Protein AF-A0A1I9G677-F1 (afdb_monomer_lite)

InterPro domains:
  IPR024855 UNC79 [PTHR21696] (2-133)
  IPR059253 Protein unc-79 homolog, N-terminal [PF14776] (2-132)

Structure (mmCIF, N/CA/C/O backbone):
data_AF-A0A1I9G677-F1
#
_entry.id   AF-A0A1I9G677-F1
#
loop_
_atom_site.group_PDB
_atom_site.id
_atom_site.type_symbol
_atom_site.label_atom_id
_atom_site.label_alt_id
_atom_site.label_comp_id
_atom_site.label_asym_id
_atom_site.label_entity_id
_atom_site.label_seq_id
_atom_site.pdbx_PDB_ins_code
_atom_site.Cartn_x
_atom_site.Cartn_y
_atom_site.Cartn_z
_atom_site.occupancy
_atom_site.B_iso_or_equiv
_atom_site.auth_seq_id
_atom_site.auth_comp_id
_atom_site.auth_asym_id
_atom_site.auth_atom_id
_atom_site.pdbx_PDB_model_num
ATOM 1 N N . GLY A 1 1 ? 12.052 9.753 -18.997 1.00 78.69 1 GLY A N 1
ATOM 2 C CA . GLY A 1 1 ? 11.752 9.971 -17.561 1.00 78.69 1 GLY A CA 1
ATOM 3 C C . GLY A 1 1 ? 10.269 9.739 -17.322 1.00 78.69 1 GLY A C 1
ATOM 4 O O . GLY A 1 1 ? 9.561 9.553 -18.297 1.00 78.69 1 GLY A O 1
ATOM 5 N N . CYS A 1 2 ? 9.792 9.709 -16.073 1.00 89.81 2 CYS A N 1
ATOM 6 C CA . CYS A 1 2 ? 8.357 9.540 -15.783 1.00 89.81 2 CYS A CA 1
ATOM 7 C C . CYS A 1 2 ? 7.561 10.804 -16.156 1.00 89.81 2 CYS A C 1
ATOM 9 O O . CYS A 1 2 ? 7.858 11.885 -15.644 1.00 89.81 2 CYS A O 1
ATOM 11 N N . GLU A 1 3 ? 6.543 10.653 -17.005 1.00 92.81 3 GLU A N 1
ATOM 12 C CA . GLU A 1 3 ? 5.666 11.746 -17.461 1.00 92.81 3 GLU A CA 1
ATOM 13 C C . GLU A 1 3 ? 4.311 11.784 -16.736 1.00 92.81 3 GLU A C 1
ATOM 15 O O . GLU A 1 3 ? 3.569 12.752 -16.879 1.00 92.81 3 GLU A O 1
ATOM 20 N N . SER A 1 4 ? 4.013 10.787 -15.893 1.00 91.69 4 SER A N 1
ATOM 21 C CA . SER A 1 4 ? 2.749 10.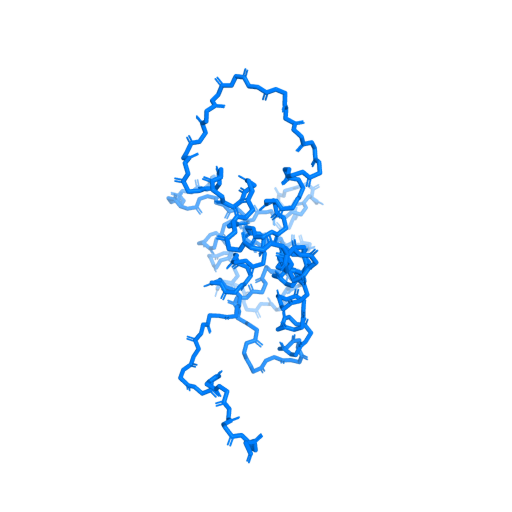719 -15.152 1.00 91.69 4 SER A CA 1
ATOM 22 C C . SER A 1 4 ? 2.544 11.941 -14.251 1.00 91.69 4 SER A C 1
ATOM 24 O O . SER A 1 4 ? 3.479 12.462 -13.624 1.00 91.69 4 SER A O 1
ATOM 26 N N . SER A 1 5 ? 1.281 12.353 -14.130 1.00 92.00 5 SER A N 1
ATOM 27 C CA . SER A 1 5 ? 0.824 13.333 -13.138 1.00 92.00 5 SER A CA 1
ATOM 28 C C . SER A 1 5 ? 0.881 12.786 -11.702 1.00 92.00 5 SER A C 1
ATOM 30 O O . SER A 1 5 ? 1.025 13.554 -10.752 1.00 92.00 5 SER A O 1
ATOM 32 N N . LYS A 1 6 ? 0.839 11.456 -11.528 1.00 89.81 6 LYS A N 1
ATOM 33 C CA . LYS A 1 6 ? 0.898 10.751 -10.238 1.00 89.81 6 LYS A CA 1
ATOM 34 C C . LYS A 1 6 ? 2.214 9.991 -10.112 1.00 89.81 6 LYS A C 1
ATOM 36 O O . LYS A 1 6 ? 2.285 8.784 -10.309 1.00 89.81 6 LYS A O 1
ATOM 41 N N . ARG A 1 7 ? 3.276 10.700 -9.730 1.00 89.88 7 ARG A N 1
ATOM 42 C CA . ARG A 1 7 ? 4.654 10.166 -9.715 1.00 89.88 7 ARG A CA 1
ATOM 43 C C . ARG A 1 7 ? 5.011 9.304 -8.501 1.00 89.88 7 ARG A C 1
ATOM 45 O O . ARG A 1 7 ? 6.164 8.899 -8.373 1.00 89.88 7 ARG A O 1
ATOM 52 N N . LEU A 1 8 ? 4.059 9.028 -7.610 1.00 88.88 8 LEU A N 1
ATOM 53 C CA . LEU A 1 8 ? 4.305 8.188 -6.441 1.00 88.88 8 LEU A CA 1
ATOM 54 C C . LEU A 1 8 ? 4.642 6.763 -6.893 1.00 88.88 8 LEU A C 1
ATOM 56 O O . LEU A 1 8 ? 3.888 6.162 -7.658 1.00 88.88 8 LEU A O 1
ATOM 60 N N . ALA A 1 9 ? 5.765 6.228 -6.416 1.00 89.50 9 ALA A N 1
ATOM 61 C CA . ALA A 1 9 ? 6.135 4.848 -6.685 1.00 89.50 9 ALA A CA 1
ATOM 62 C C . ALA A 1 9 ? 5.212 3.900 -5.909 1.00 89.50 9 ALA A C 1
ATOM 64 O O . ALA A 1 9 ? 5.111 3.999 -4.689 1.00 89.50 9 ALA A O 1
ATOM 65 N N . ILE A 1 10 ? 4.555 2.987 -6.623 1.00 89.25 10 ILE A N 1
ATOM 66 C CA . ILE A 1 10 ? 3.614 2.007 -6.050 1.00 89.25 10 ILE A CA 1
ATOM 67 C C . ILE A 1 10 ? 4.057 0.556 -6.274 1.00 89.25 10 ILE A C 1
ATOM 69 O O . ILE A 1 10 ? 3.415 -0.384 -5.802 1.00 89.25 10 ILE A O 1
ATOM 73 N N . GLY A 1 11 ? 5.137 0.365 -7.032 1.00 88.81 11 GLY A N 1
ATOM 74 C CA . GLY A 1 11 ? 5.701 -0.945 -7.291 1.00 88.81 11 GLY A CA 1
ATOM 75 C C . GLY A 1 11 ? 7.196 -0.890 -7.553 1.00 88.81 11 GLY A C 1
ATOM 76 O O . GLY A 1 11 ? 7.737 0.126 -8.004 1.00 88.81 11 GLY A O 1
ATOM 77 N N . ILE A 1 12 ? 7.845 -2.011 -7.252 1.00 91.00 12 ILE A N 1
ATOM 78 C CA . ILE A 1 12 ? 9.265 -2.243 -7.483 1.00 91.00 12 ILE A CA 1
ATOM 79 C C . ILE A 1 12 ? 9.416 -3.482 -8.359 1.00 91.00 12 ILE A C 1
ATOM 81 O O . ILE A 1 12 ? 8.878 -4.543 -8.034 1.00 91.00 12 ILE A O 1
ATOM 85 N N . CYS A 1 13 ? 10.139 -3.343 -9.469 1.00 89.00 13 CYS A N 1
ATOM 86 C CA . 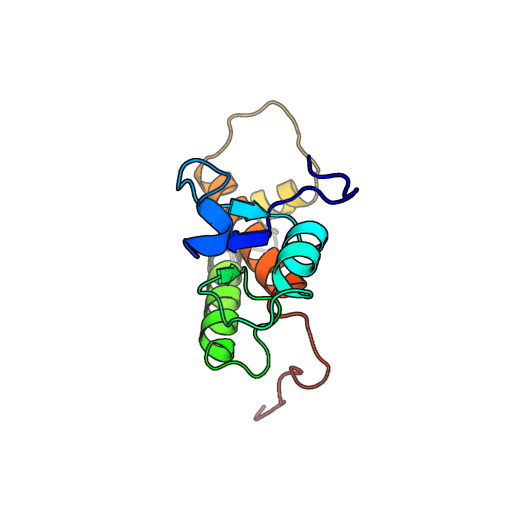CYS A 1 13 ? 10.486 -4.460 -10.340 1.00 89.00 13 CYS A CA 1
ATOM 87 C C . CYS A 1 13 ? 11.940 -4.882 -10.113 1.00 89.00 13 CYS A C 1
ATOM 89 O O . CYS A 1 13 ? 12.843 -4.042 -10.136 1.00 89.00 13 CYS A O 1
ATOM 91 N N . PHE A 1 14 ? 12.140 -6.187 -9.918 1.00 89.44 14 PHE A N 1
ATOM 92 C CA . PHE A 1 14 ? 13.450 -6.808 -9.700 1.00 89.44 14 PHE A CA 1
ATOM 93 C C . PHE A 1 14 ? 13.923 -7.646 -10.894 1.00 89.44 14 PHE A C 1
ATOM 95 O O . PHE A 1 14 ? 15.025 -8.181 -10.859 1.00 89.44 14 PHE A O 1
ATOM 102 N N . SER A 1 15 ? 13.103 -7.774 -11.942 1.00 88.19 15 SER A N 1
ATOM 103 C CA . SER A 1 15 ? 13.444 -8.557 -13.132 1.00 88.19 15 SER A CA 1
ATOM 1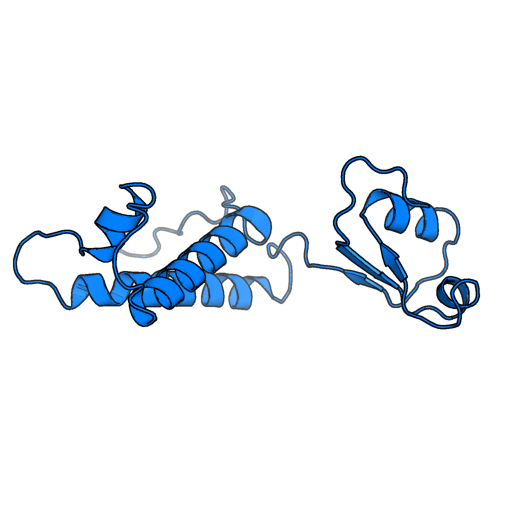04 C C . SER A 1 15 ? 14.707 -8.013 -13.795 1.00 88.19 15 SER A C 1
ATOM 106 O O . SER A 1 15 ? 14.763 -6.821 -14.106 1.00 88.19 15 SER A O 1
ATOM 108 N N . GLU A 1 16 ? 15.686 -8.885 -14.054 1.00 88.19 16 GLU A N 1
ATOM 109 C CA . GLU A 1 16 ? 16.928 -8.539 -14.756 1.00 88.19 16 GLU A CA 1
ATOM 110 C C . GLU A 1 16 ? 16.659 -7.855 -16.097 1.00 88.19 16 GLU A C 1
ATOM 112 O O . GLU A 1 16 ? 17.317 -6.866 -16.422 1.00 88.19 16 GLU A O 1
ATOM 117 N N . ASP A 1 17 ? 15.651 -8.323 -16.839 1.00 87.31 17 ASP A N 1
ATOM 118 C CA . ASP A 1 17 ? 15.242 -7.739 -18.121 1.00 87.31 17 ASP A CA 1
ATOM 119 C C . ASP A 1 17 ? 14.836 -6.260 -17.957 1.00 87.31 17 ASP A C 1
ATOM 121 O O . ASP A 1 17 ? 15.128 -5.431 -18.819 1.00 87.31 17 ASP A O 1
ATOM 125 N N . CYS A 1 18 ? 14.216 -5.903 -16.827 1.00 86.44 18 CYS A N 1
ATOM 126 C CA . CYS A 1 18 ? 13.813 -4.533 -16.525 1.00 86.44 18 CYS A CA 1
ATOM 127 C C . CYS A 1 18 ? 14.965 -3.674 -15.986 1.00 86.44 18 CYS A C 1
ATOM 129 O O . CYS A 1 18 ? 15.077 -2.506 -16.352 1.00 86.44 18 CYS A O 1
ATOM 131 N N . ILE A 1 19 ? 15.815 -4.221 -15.114 1.00 89.62 19 ILE A N 1
ATOM 132 C CA . ILE A 1 19 ? 16.838 -3.440 -14.395 1.00 89.62 19 ILE A CA 1
ATOM 133 C C . ILE A 1 19 ? 18.173 -3.352 -15.147 1.00 89.62 19 ILE A C 1
ATOM 135 O O . ILE A 1 19 ? 19.023 -2.539 -14.781 1.00 89.62 19 ILE A O 1
ATOM 139 N N . ARG A 1 20 ? 18.373 -4.136 -16.218 1.00 89.88 20 ARG A N 1
ATOM 140 C CA . ARG A 1 20 ? 19.608 -4.135 -17.027 1.00 89.88 20 ARG A CA 1
ATOM 141 C C . ARG A 1 20 ? 19.939 -2.756 -17.594 1.00 89.88 20 ARG A C 1
ATOM 143 O O . ARG A 1 20 ? 21.088 -2.328 -17.541 1.00 89.88 20 ARG A O 1
ATOM 150 N N . SER A 1 21 ? 18.936 -2.038 -18.096 1.00 86.31 21 SER A N 1
ATOM 151 C CA . SER A 1 21 ? 19.095 -0.667 -18.604 1.00 86.31 21 SER A CA 1
ATOM 152 C C . SER A 1 21 ? 19.319 0.366 -17.492 1.00 86.31 21 SER A C 1
ATOM 154 O O . SER A 1 21 ? 19.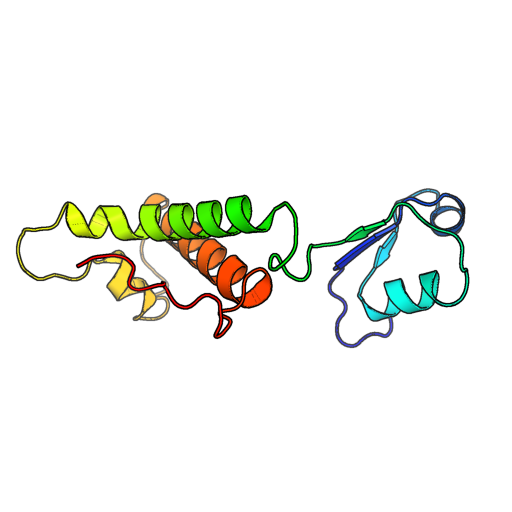642 1.517 -17.772 1.00 86.31 21 SER A O 1
ATOM 156 N N . HIS A 1 22 ? 19.179 -0.050 -16.232 1.00 88.56 22 HIS A N 1
ATOM 157 C CA . HIS A 1 22 ? 19.245 0.791 -15.046 1.00 88.56 22 HIS A CA 1
ATOM 158 C C . HIS A 1 22 ? 20.322 0.308 -14.056 1.00 88.56 22 HIS A C 1
ATOM 160 O O . HIS A 1 22 ? 20.146 0.377 -12.839 1.00 88.56 22 HIS A O 1
ATOM 166 N N . GLN A 1 23 ? 21.448 -0.193 -14.584 1.00 92.44 23 GLN A N 1
ATOM 167 C CA . GLN A 1 23 ? 22.634 -0.607 -13.813 1.00 92.44 23 GLN A CA 1
ATOM 168 C C . GLN A 1 23 ? 22.331 -1.651 -12.726 1.00 92.44 23 GLN A C 1
ATOM 170 O O . GLN A 1 23 ? 22.952 -1.648 -11.667 1.00 92.44 23 GLN A O 1
ATOM 175 N N . TYR A 1 24 ? 21.359 -2.533 -12.975 1.00 90.44 24 TYR A N 1
ATOM 176 C CA . TYR A 1 24 ? 20.912 -3.549 -12.018 1.00 90.44 24 TYR A CA 1
ATOM 177 C C . TYR A 1 24 ? 20.364 -2.975 -10.698 1.00 90.44 24 TYR A C 1
ATOM 179 O O . TYR A 1 24 ? 20.322 -3.659 -9.678 1.00 90.44 24 TYR A O 1
ATOM 187 N N . VAL A 1 25 ? 19.885 -1.728 -10.716 1.00 91.19 25 VAL A N 1
ATOM 188 C CA . VAL A 1 25 ? 19.159 -1.124 -9.594 1.00 91.19 25 VAL A CA 1
ATOM 189 C C . VAL A 1 25 ? 17.653 -1.370 -9.775 1.00 91.19 25 VAL A C 1
ATOM 191 O O . VAL A 1 25 ? 17.128 -1.039 -10.843 1.00 91.19 25 VAL A O 1
ATOM 194 N N . PRO A 1 26 ? 16.932 -1.894 -8.760 1.00 90.38 26 PRO A N 1
ATOM 195 C CA . PRO A 1 26 ? 15.494 -2.144 -8.845 1.00 90.38 26 PRO A CA 1
ATOM 196 C C . PRO A 1 26 ? 14.692 -0.916 -9.281 1.00 90.38 26 PRO A C 1
ATOM 198 O O . PRO A 1 26 ? 14.843 0.181 -8.732 1.00 90.38 26 PRO A O 1
ATOM 201 N N . LEU A 1 27 ? 13.797 -1.108 -10.251 1.00 90.56 27 LEU A N 1
ATOM 202 C CA . LEU A 1 27 ? 12.996 -0.017 -10.797 1.00 90.56 27 LEU A CA 1
ATOM 203 C C . LEU A 1 27 ? 11.844 0.313 -9.856 1.00 90.56 27 LEU A C 1
ATOM 205 O O . LEU A 1 27 ? 10.942 -0.502 -9.676 1.00 90.56 27 LEU A O 1
ATOM 209 N N . ARG A 1 28 ? 11.836 1.532 -9.312 1.00 91.69 28 ARG A N 1
ATOM 210 C CA . ARG A 1 28 ? 10.701 2.083 -8.558 1.00 91.69 28 ARG A CA 1
ATOM 211 C C . ARG A 1 28 ? 9.804 2.878 -9.495 1.00 91.69 28 ARG A C 1
ATOM 213 O O . ARG A 1 28 ? 10.229 3.898 -10.033 1.00 91.69 28 ARG A O 1
ATOM 220 N N . LEU A 1 29 ? 8.574 2.413 -9.692 1.00 90.31 29 LEU A N 1
ATOM 221 C CA . LEU A 1 29 ? 7.692 2.908 -10.747 1.00 90.31 29 LEU A CA 1
ATOM 222 C C . LEU A 1 29 ? 6.350 3.372 -10.180 1.00 90.31 29 LEU A C 1
ATOM 224 O O . LEU A 1 29 ? 5.789 2.758 -9.267 1.00 90.31 29 LEU A O 1
ATOM 228 N N . CYS A 1 30 ? 5.825 4.459 -10.748 1.00 92.75 30 CYS A N 1
ATOM 229 C CA . CYS A 1 30 ? 4.422 4.825 -10.573 1.00 92.75 30 CYS A CA 1
ATOM 230 C C . CYS A 1 30 ? 3.502 3.858 -11.334 1.00 92.75 30 CYS A C 1
ATOM 232 O O . CYS A 1 30 ? 3.984 3.066 -12.141 1.00 92.75 30 CYS A O 1
ATOM 234 N N . GLN A 1 31 ? 2.187 3.932 -11.098 1.00 89.62 31 GLN A N 1
ATOM 235 C CA . GLN A 1 31 ? 1.208 3.007 -11.689 1.00 89.62 31 GLN A CA 1
ATOM 236 C C . GLN A 1 31 ? 1.290 2.989 -13.222 1.00 89.62 31 GLN A C 1
ATOM 238 O O . GLN A 1 31 ? 1.463 1.921 -13.797 1.00 89.62 31 GLN A O 1
ATOM 243 N N . GLU A 1 32 ? 1.276 4.157 -13.872 1.00 91.81 32 GLU A N 1
ATOM 244 C CA . GLU A 1 32 ? 1.330 4.257 -15.338 1.00 91.81 32 GLU A CA 1
ATOM 245 C C . GLU A 1 32 ? 2.628 3.677 -15.915 1.00 91.81 32 GLU A C 1
ATOM 247 O O . GLU A 1 32 ? 2.588 2.895 -16.859 1.00 91.81 32 GLU A O 1
ATOM 252 N N . CYS A 1 33 ? 3.787 3.998 -15.327 1.00 90.81 33 CYS A N 1
ATOM 253 C CA . CYS A 1 33 ? 5.063 3.449 -15.794 1.00 90.81 33 CYS A CA 1
ATOM 254 C C . CYS A 1 33 ? 5.170 1.940 -15.548 1.00 90.81 33 CYS A C 1
ATOM 256 O O . CYS A 1 33 ? 5.769 1.227 -16.349 1.00 90.81 33 CYS A O 1
ATOM 258 N N . LEU A 1 34 ? 4.615 1.456 -14.435 1.00 88.50 34 LEU A N 1
ATOM 259 C CA . LEU A 1 34 ? 4.614 0.042 -14.088 1.00 88.50 34 LEU A CA 1
ATOM 260 C C . LEU A 1 34 ? 3.735 -0.764 -15.048 1.00 88.50 34 LEU A C 1
ATOM 262 O O . LEU A 1 34 ? 4.121 -1.867 -15.427 1.00 88.50 34 LEU A O 1
ATOM 266 N N . ASP A 1 35 ? 2.587 -0.219 -15.447 1.00 88.38 35 ASP A N 1
ATOM 267 C CA . ASP A 1 35 ? 1.688 -0.852 -16.410 1.00 88.38 35 ASP A CA 1
ATOM 268 C C . ASP A 1 35 ? 2.240 -0.749 -17.833 1.00 88.38 35 ASP A C 1
ATOM 270 O O . ASP A 1 35 ? 2.237 -1.740 -18.552 1.00 88.38 35 ASP A O 1
ATOM 274 N N . ALA A 1 36 ? 2.801 0.392 -18.239 1.00 88.69 36 ALA A N 1
ATOM 275 C CA . ALA A 1 36 ? 3.440 0.539 -19.548 1.00 88.69 36 ALA A CA 1
ATOM 276 C C . ALA A 1 36 ? 4.608 -0.446 -19.734 1.00 88.69 36 ALA A C 1
ATOM 278 O O . ALA A 1 36 ? 4.725 -1.079 -20.780 1.00 88.69 36 ALA A O 1
ATOM 279 N N . LEU A 1 37 ? 5.439 -0.626 -18.701 1.00 86.06 37 LEU A N 1
ATOM 280 C CA . LEU A 1 37 ? 6.574 -1.549 -18.753 1.00 86.06 37 LEU A CA 1
ATOM 281 C C . LEU A 1 37 ? 6.137 -3.021 -18.839 1.00 86.06 37 LEU A C 1
ATOM 283 O O . LEU A 1 37 ? 6.809 -3.818 -19.490 1.00 86.06 37 LEU A O 1
ATOM 287 N N . HIS A 1 38 ? 5.032 -3.385 -18.181 1.00 83.69 38 HIS A N 1
ATOM 288 C CA . HIS A 1 38 ? 4.607 -4.783 -18.033 1.00 83.69 38 HIS A CA 1
ATOM 289 C C . HIS A 1 38 ? 3.409 -5.191 -18.902 1.00 83.69 38 HIS A C 1
ATOM 291 O O . HIS A 1 38 ? 3.091 -6.371 -18.968 1.00 83.69 38 HIS A O 1
ATOM 297 N N . SER A 1 39 ? 2.741 -4.258 -19.581 1.00 80.75 39 SER A N 1
ATOM 298 C CA . SER A 1 39 ? 1.632 -4.564 -20.501 1.00 80.75 39 SER A CA 1
ATOM 299 C C . SER A 1 39 ? 2.110 -5.105 -21.847 1.00 80.75 39 SER A C 1
ATOM 301 O O . SER A 1 39 ? 1.392 -5.868 -22.485 1.00 80.75 39 SER A O 1
ATOM 303 N N . VAL A 1 40 ? 3.318 -4.726 -22.276 1.00 69.38 40 VAL A N 1
ATOM 304 C CA . VAL A 1 40 ? 3.862 -5.065 -23.603 1.00 69.38 40 VAL A CA 1
ATOM 305 C C . VAL A 1 40 ? 4.645 -6.383 -23.590 1.00 69.38 40 VAL A C 1
ATOM 307 O O . VAL A 1 40 ? 4.621 -7.128 -24.566 1.00 69.38 40 VAL A O 1
ATOM 310 N N . ASN A 1 41 ? 5.305 -6.706 -22.475 1.00 61.97 41 ASN A N 1
ATOM 311 C CA . ASN A 1 41 ? 6.032 -7.959 -22.286 1.00 61.97 41 ASN A CA 1
ATOM 312 C C . ASN A 1 41 ? 5.219 -8.884 -21.372 1.00 61.97 41 ASN A C 1
ATOM 314 O O . ASN A 1 41 ? 5.281 -8.751 -20.155 1.00 61.97 41 ASN A O 1
ATOM 318 N N . CYS A 1 42 ? 4.500 -9.855 -21.945 1.00 57.78 42 CYS A N 1
ATOM 319 C CA . CYS A 1 42 ? 3.750 -10.901 -21.226 1.00 57.78 42 CYS A CA 1
ATOM 320 C C . CYS A 1 42 ? 4.638 -11.910 -20.461 1.00 57.78 42 CYS A C 1
ATOM 322 O O . CYS A 1 42 ? 4.278 -13.079 -20.339 1.00 57.78 42 CYS A O 1
ATOM 324 N N . LYS A 1 43 ? 5.817 -11.509 -19.978 1.00 65.00 43 LYS A N 1
ATOM 325 C CA . LYS A 1 43 ? 6.616 -12.339 -19.075 1.00 65.00 43 LYS A CA 1
ATOM 326 C C . LYS A 1 43 ? 6.187 -12.042 -17.643 1.00 65.00 43 LYS A C 1
ATOM 328 O O . LYS A 1 43 ? 6.163 -10.884 -17.232 1.00 65.00 43 LYS A O 1
ATOM 333 N N . GLU A 1 44 ? 5.870 -13.081 -16.878 1.00 66.62 44 GLU A N 1
ATOM 334 C CA . GLU A 1 44 ? 5.651 -12.937 -15.440 1.00 66.62 44 GLU A CA 1
ATOM 335 C C . GLU A 1 44 ? 6.941 -12.446 -14.776 1.00 66.62 44 GLU A C 1
ATOM 337 O O . GLU A 1 44 ? 7.987 -13.092 -14.845 1.00 66.62 44 GLU A O 1
ATOM 342 N N . HIS A 1 45 ? 6.881 -11.269 -14.159 1.00 73.19 45 HIS A N 1
ATOM 343 C CA . HIS A 1 45 ? 7.986 -10.700 -13.400 1.00 73.19 45 HIS A CA 1
ATOM 344 C C . HIS A 1 45 ? 7.708 -10.823 -11.902 1.00 73.19 45 HIS A C 1
ATOM 346 O O . HIS A 1 45 ? 6.570 -10.723 -11.444 1.00 73.19 45 HIS A O 1
ATOM 352 N N . ILE A 1 46 ? 8.771 -10.968 -11.109 1.00 68.94 46 ILE A N 1
ATOM 353 C CA . ILE A 1 46 ? 8.678 -10.762 -9.664 1.00 68.94 46 ILE A CA 1
ATOM 354 C C . ILE A 1 46 ? 8.609 -9.251 -9.434 1.00 68.94 46 ILE A C 1
ATOM 356 O O . ILE A 1 46 ? 9.613 -8.535 -9.501 1.00 68.94 46 ILE A O 1
ATOM 360 N N . ASN A 1 47 ? 7.400 -8.756 -9.190 1.00 72.19 47 ASN A N 1
ATOM 361 C CA . ASN A 1 47 ? 7.151 -7.358 -8.868 1.00 72.19 47 ASN A CA 1
ATOM 362 C C . ASN A 1 47 ? 6.492 -7.233 -7.502 1.00 72.19 47 ASN A C 1
ATOM 364 O O . ASN A 1 47 ? 5.395 -7.740 -7.276 1.00 72.19 47 ASN A O 1
ATOM 368 N N . HIS A 1 48 ? 7.145 -6.484 -6.618 1.00 79.94 48 HIS A N 1
ATOM 369 C CA . HIS A 1 48 ? 6.566 -6.103 -5.344 1.00 79.94 48 HIS A CA 1
ATOM 370 C C . HIS A 1 48 ? 5.619 -4.928 -5.580 1.00 79.94 48 HIS A C 1
ATOM 372 O O . HIS A 1 48 ? 6.040 -3.879 -6.073 1.00 79.94 48 HIS A O 1
ATOM 378 N N . ARG A 1 49 ? 4.337 -5.105 -5.266 1.00 80.06 49 ARG A N 1
ATOM 379 C CA . ARG A 1 49 ? 3.312 -4.062 -5.363 1.00 80.06 49 ARG A CA 1
ATOM 380 C C . ARG A 1 49 ? 2.652 -3.905 -4.006 1.00 80.06 49 ARG A C 1
ATOM 382 O O . ARG A 1 49 ? 2.450 -4.893 -3.302 1.00 80.06 49 ARG A O 1
ATOM 389 N N . SER A 1 50 ? 2.282 -2.677 -3.663 1.00 77.94 50 SER A N 1
ATOM 390 C CA . SER A 1 50 ? 1.384 -2.469 -2.532 1.00 77.94 50 SER A CA 1
ATOM 391 C C . SER A 1 50 ? 0.065 -3.195 -2.798 1.00 77.94 50 SER A C 1
ATOM 393 O O . SER A 1 50 ? -0.459 -3.171 -3.916 1.00 77.94 50 SER A O 1
ATOM 395 N N . MET A 1 51 ? -0.460 -3.848 -1.766 1.00 83.56 51 MET A N 1
ATOM 396 C CA . MET A 1 51 ? -1.794 -4.435 -1.801 1.00 83.56 51 MET A CA 1
ATOM 397 C C . MET A 1 51 ? -2.825 -3.362 -2.165 1.00 83.56 51 MET A C 1
ATOM 399 O O . MET A 1 51 ? -2.728 -2.226 -1.707 1.00 83.56 51 MET A O 1
ATOM 403 N N . LYS A 1 52 ? -3.794 -3.719 -3.014 1.00 85.00 52 LYS A N 1
ATOM 404 C CA . LYS A 1 52 ? -4.845 -2.794 -3.470 1.00 85.00 52 LYS A CA 1
ATOM 405 C C . LYS A 1 52 ? -6.139 -2.924 -2.674 1.00 85.00 52 LYS A C 1
ATOM 407 O O . LYS A 1 52 ? -6.819 -1.930 -2.473 1.00 85.00 52 LYS A O 1
ATOM 412 N N . CYS A 1 53 ? -6.485 -4.145 -2.277 1.00 88.88 53 CYS A N 1
ATOM 413 C CA . CYS A 1 53 ? -7.687 -4.465 -1.521 1.00 88.88 53 CYS A CA 1
ATOM 414 C C . CYS A 1 53 ? -7.431 -5.738 -0.707 1.00 88.88 53 CYS A C 1
ATOM 416 O O . CYS A 1 53 ? -6.834 -6.678 -1.231 1.00 88.88 53 CYS A O 1
ATOM 418 N N . ALA A 1 54 ? -7.866 -5.747 0.549 1.00 91.44 54 ALA A N 1
ATOM 419 C CA . ALA A 1 54 ? -7.799 -6.888 1.455 1.00 91.44 54 ALA A CA 1
ATOM 420 C C . ALA A 1 54 ? -8.951 -7.875 1.247 1.00 91.44 54 ALA A C 1
ATOM 422 O O . ALA A 1 54 ? -8.774 -9.071 1.474 1.00 91.44 54 ALA A O 1
ATOM 423 N N . TRP A 1 55 ? -10.122 -7.379 0.835 1.00 89.62 55 TRP A N 1
ATOM 424 C CA . TRP A 1 55 ? -11.327 -8.192 0.686 1.00 89.62 55 TRP A CA 1
ATOM 425 C C . TRP A 1 55 ? -11.117 -9.320 -0.325 1.00 89.62 55 TRP A C 1
ATOM 427 O O . TRP A 1 55 ? -10.634 -9.086 -1.435 1.00 89.62 55 TRP A O 1
ATOM 437 N N . GLY A 1 56 ? -11.491 -10.538 0.062 1.00 87.69 56 GLY A N 1
ATOM 438 C CA . GLY A 1 56 ? -11.340 -11.744 -0.748 1.00 87.69 56 GLY A CA 1
ATOM 439 C C . GLY A 1 56 ? -9.910 -12.288 -0.821 1.00 87.69 56 GLY A C 1
ATOM 440 O O . GLY A 1 56 ? -9.664 -13.219 -1.585 1.00 87.69 56 GLY A O 1
ATOM 441 N N . THR A 1 57 ? -8.967 -11.730 -0.054 1.00 90.00 57 THR A N 1
ATOM 442 C CA . THR A 1 57 ? -7.592 -12.246 0.051 1.00 90.00 57 THR A CA 1
ATOM 443 C C . THR A 1 57 ? -7.417 -13.101 1.305 1.00 90.00 57 THR A C 1
ATOM 445 O O . THR A 1 57 ? -8.166 -12.981 2.271 1.00 90.00 57 THR A O 1
ATOM 448 N N . GLU A 1 58 ? -6.378 -13.935 1.334 1.00 91.81 58 GLU A N 1
ATOM 449 C CA . GLU A 1 58 ? -6.016 -14.711 2.531 1.00 91.81 58 GLU A CA 1
ATOM 450 C C . GLU A 1 58 ? -5.648 -13.834 3.742 1.00 91.81 58 GLU A C 1
ATOM 452 O O . GLU A 1 58 ? -5.789 -14.270 4.882 1.00 91.81 58 GLU A O 1
ATOM 457 N N . LEU A 1 59 ? -5.247 -12.582 3.493 1.00 90.25 59 LEU A N 1
ATOM 458 C CA . LEU A 1 59 ? -4.845 -11.604 4.504 1.00 90.25 59 LEU A CA 1
ATOM 459 C C . LEU A 1 59 ? -6.016 -10.779 5.051 1.00 90.25 59 LEU A C 1
ATOM 461 O O . LEU A 1 59 ? -5.805 -9.942 5.927 1.00 90.25 59 LEU A O 1
ATOM 465 N N . GLU A 1 60 ? -7.239 -10.975 4.545 1.00 90.69 60 GLU A N 1
ATOM 466 C CA . GLU A 1 60 ? -8.411 -10.169 4.910 1.00 90.69 60 GLU A CA 1
ATOM 467 C C . GLU A 1 60 ? -8.576 -10.051 6.429 1.00 90.69 60 GLU A C 1
ATOM 469 O O . GLU A 1 60 ? -8.646 -8.946 6.971 1.00 90.69 60 GLU A O 1
ATOM 474 N N . ARG A 1 61 ? -8.572 -11.191 7.131 1.00 90.19 61 ARG A N 1
ATOM 475 C CA . ARG A 1 61 ? -8.745 -11.223 8.588 1.00 90.19 61 ARG A CA 1
ATOM 476 C C . ARG A 1 61 ? -7.601 -10.538 9.324 1.00 90.19 61 ARG A C 1
ATOM 478 O O . ARG A 1 61 ? -7.871 -9.761 10.235 1.00 90.19 61 ARG A O 1
ATOM 485 N N . ASP A 1 62 ? -6.362 -10.784 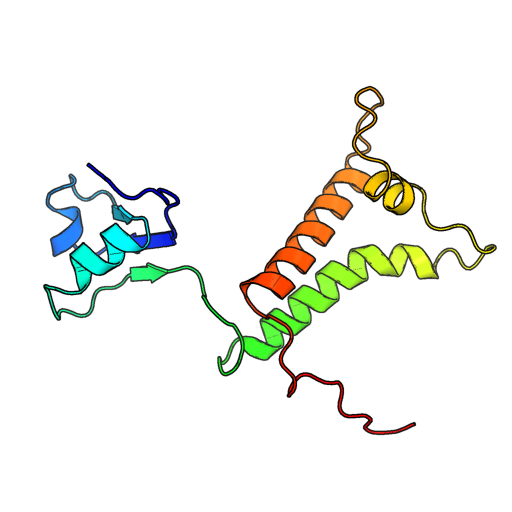8.913 1.00 92.25 62 ASP A N 1
ATOM 486 C CA . ASP A 1 62 ? -5.175 -10.219 9.562 1.00 92.25 62 ASP A CA 1
ATOM 487 C C . ASP A 1 62 ? -5.154 -8.690 9.437 1.00 92.25 62 ASP A C 1
ATOM 489 O O . ASP A 1 62 ? -4.822 -7.973 10.382 1.00 92.25 62 ASP A O 1
ATOM 493 N N . ILE A 1 63 ? -5.568 -8.171 8.278 1.00 92.38 63 ILE A N 1
ATOM 494 C CA . ILE A 1 63 ? -5.650 -6.732 8.014 1.00 92.38 63 ILE A CA 1
ATOM 495 C C . ILE A 1 63 ? -6.774 -6.098 8.827 1.00 92.38 63 ILE A C 1
ATOM 497 O O . ILE A 1 63 ? -6.555 -5.060 9.455 1.00 92.38 63 ILE A O 1
ATOM 501 N N . VAL A 1 64 ? -7.960 -6.712 8.854 1.00 91.75 64 VAL A N 1
ATOM 502 C CA . VAL A 1 64 ? -9.080 -6.235 9.677 1.00 91.75 64 VAL A CA 1
ATOM 503 C C . VAL A 1 64 ? -8.691 -6.236 11.155 1.00 91.75 64 VAL A C 1
ATOM 505 O O . VAL A 1 64 ? -8.918 -5.245 11.850 1.00 91.75 64 VAL A O 1
ATOM 508 N N . GLU A 1 65 ? -8.050 -7.298 11.641 1.00 90.94 65 GLU A N 1
ATOM 509 C CA . GLU A 1 65 ? -7.578 -7.383 13.021 1.00 90.94 65 GLU A CA 1
ATOM 510 C C . GLU A 1 65 ? -6.540 -6.297 13.332 1.00 90.94 65 GLU A C 1
ATOM 512 O O . GLU A 1 65 ? -6.646 -5.627 14.362 1.00 90.94 65 GLU A O 1
ATOM 517 N N . ALA A 1 66 ? -5.572 -6.068 12.440 1.00 91.25 66 ALA A N 1
ATOM 518 C CA . ALA A 1 66 ? -4.580 -5.010 12.593 1.00 91.25 66 ALA A CA 1
ATOM 519 C C . ALA A 1 66 ? -5.229 -3.618 12.644 1.00 91.25 66 ALA A C 1
ATOM 521 O O . ALA A 1 66 ? -4.896 -2.822 13.521 1.00 91.25 66 ALA A O 1
ATOM 522 N N . ILE A 1 67 ? -6.196 -3.334 11.764 1.00 91.44 67 ILE A N 1
ATOM 523 C CA . ILE A 1 67 ? -6.965 -2.080 11.780 1.00 91.44 67 ILE A CA 1
ATOM 524 C C . ILE A 1 67 ? -7.682 -1.922 13.121 1.00 91.44 67 ILE A C 1
ATOM 526 O O . ILE A 1 67 ? -7.567 -0.879 13.762 1.00 91.44 67 ILE A O 1
ATOM 530 N N . VAL A 1 68 ? -8.391 -2.958 13.576 1.00 88.25 68 VAL A N 1
ATOM 531 C CA . VAL A 1 68 ? -9.112 -2.926 14.852 1.00 88.25 68 VAL A CA 1
ATOM 532 C C . VAL A 1 68 ? -8.150 -2.701 16.016 1.00 88.25 68 VAL A C 1
ATOM 534 O O . VAL A 1 68 ? -8.457 -1.884 16.876 1.00 88.25 68 VAL A O 1
ATOM 537 N N . LYS A 1 69 ? -6.985 -3.359 16.048 1.00 86.31 69 LYS A N 1
ATOM 538 C CA . LYS A 1 69 ? -5.964 -3.159 17.091 1.00 86.31 69 LYS A CA 1
ATOM 539 C C . LYS A 1 69 ? -5.411 -1.738 17.082 1.00 86.31 69 LYS A C 1
ATOM 541 O O . LYS A 1 69 ? -5.427 -1.095 18.124 1.00 86.31 69 LYS A O 1
ATOM 546 N N . LEU A 1 70 ? -5.032 -1.210 15.919 1.00 88.44 70 LEU A N 1
ATOM 547 C CA . LEU A 1 70 ? -4.535 0.164 15.778 1.00 88.44 70 LEU A CA 1
ATOM 548 C C . LEU A 1 70 ? -5.566 1.195 16.254 1.00 88.44 70 LEU A C 1
ATOM 550 O O . LEU A 1 70 ? -5.235 2.133 16.978 1.00 88.44 70 LEU A O 1
ATOM 554 N N . LEU A 1 71 ? -6.835 1.013 15.882 1.00 85.25 71 LEU A N 1
ATOM 555 C CA . LEU A 1 71 ? -7.912 1.896 16.322 1.00 85.25 71 LEU A CA 1
ATOM 556 C C . LEU A 1 71 ? -8.209 1.710 17.820 1.00 85.25 71 LEU A C 1
ATOM 558 O O . LEU A 1 71 ? -8.382 2.701 18.530 1.00 85.25 71 LEU A O 1
ATOM 562 N N . LYS A 1 72 ? -8.190 0.476 18.335 1.00 79.88 72 LYS A N 1
ATOM 563 C CA . LYS A 1 72 ? -8.404 0.180 19.759 1.00 79.88 72 LYS A CA 1
ATOM 564 C C . LYS A 1 72 ? -7.287 0.685 20.653 1.00 79.88 72 LYS A C 1
ATOM 566 O O . LYS A 1 72 ? -7.576 1.198 21.719 1.00 79.88 72 LYS A O 1
ATOM 571 N N . GLU A 1 73 ? -6.028 0.616 20.250 1.00 74.38 73 GLU A N 1
ATOM 572 C CA . GLU A 1 73 ? -4.919 1.193 21.023 1.00 74.38 73 GLU A CA 1
ATOM 573 C C . GLU A 1 73 ? -5.082 2.709 21.192 1.00 74.38 73 GLU A C 1
ATOM 575 O O . GLU A 1 73 ? -4.684 3.290 22.207 1.00 74.38 73 GLU A O 1
ATOM 580 N N . THR A 1 74 ? -5.752 3.352 20.233 1.00 70.38 74 THR A N 1
ATOM 581 C CA . THR A 1 74 ? -6.116 4.765 20.338 1.00 70.38 74 THR A CA 1
ATOM 582 C C . THR A 1 74 ? -7.376 4.975 21.187 1.00 70.38 74 THR A C 1
ATOM 584 O O . THR A 1 74 ? -7.461 5.985 21.886 1.00 70.38 74 THR A O 1
ATOM 587 N N . SER A 1 75 ? -8.319 4.020 21.208 1.00 64.94 75 SER A N 1
ATOM 588 C CA . SER A 1 75 ? -9.597 4.128 21.928 1.00 64.94 75 SER A 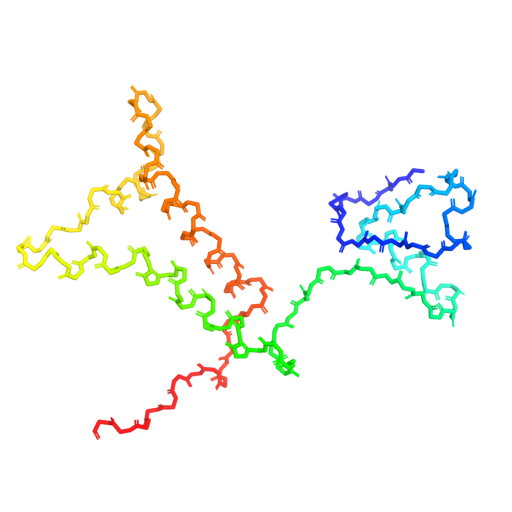CA 1
ATOM 589 C C . SER A 1 75 ? -9.615 3.538 23.349 1.00 64.94 75 SER A C 1
ATOM 591 O O . SER A 1 75 ? -10.407 3.976 24.166 1.00 64.94 75 SER A O 1
ATOM 593 N N . ALA A 1 76 ? -8.761 2.584 23.709 1.00 53.69 76 ALA A N 1
ATOM 594 C CA . ALA A 1 76 ? -8.757 1.924 25.022 1.00 53.69 76 ALA A CA 1
ATOM 595 C C . ALA A 1 76 ? -8.253 2.850 26.148 1.00 53.69 76 ALA A C 1
ATOM 597 O O . ALA A 1 76 ? -8.553 2.644 27.318 1.00 53.69 76 ALA A O 1
ATOM 598 N N . ASN A 1 77 ? -7.573 3.951 25.804 1.00 51.59 77 ASN A N 1
ATOM 599 C CA . ASN A 1 77 ? -7.335 5.066 26.731 1.00 51.59 77 ASN A CA 1
ATOM 600 C C . ASN A 1 77 ? -8.570 5.976 26.936 1.00 51.59 77 ASN A C 1
ATOM 602 O O . ASN A 1 77 ? -8.477 6.962 27.664 1.00 51.59 77 ASN A O 1
ATOM 606 N N . LEU A 1 78 ? -9.704 5.698 26.281 1.00 48.25 78 LEU A N 1
ATOM 607 C CA . LEU A 1 78 ? -10.994 6.357 26.531 1.00 48.25 78 LEU A CA 1
ATOM 608 C C . LEU A 1 78 ? -11.747 5.666 27.675 1.00 48.25 78 LEU A C 1
ATOM 610 O O . LEU A 1 78 ? -12.329 6.345 28.512 1.00 48.25 78 LEU A O 1
ATOM 614 N N . GLU A 1 79 ? -11.697 4.333 27.727 1.00 48.75 79 GLU A N 1
ATOM 615 C CA . GLU A 1 79 ? -12.455 3.514 28.687 1.00 48.75 79 GLU A CA 1
ATOM 616 C C . GLU A 1 79 ? -11.825 3.501 30.092 1.00 48.75 79 GLU A C 1
ATOM 618 O O . GLU A 1 79 ? -12.527 3.357 31.081 1.00 48.75 79 GLU A O 1
ATOM 623 N N . GLY A 1 80 ? -10.522 3.781 30.227 1.00 46.06 80 GLY A N 1
ATOM 624 C CA . GLY A 1 80 ? -9.897 4.056 31.533 1.00 46.06 80 GLY A CA 1
ATOM 625 C C . GLY A 1 80 ? -10.256 5.426 32.139 1.00 46.06 80 GLY A C 1
ATOM 626 O O . GLY A 1 80 ? -9.791 5.757 33.228 1.00 46.06 80 GLY A O 1
ATOM 627 N N . SER A 1 81 ? -11.053 6.236 31.434 1.00 46.31 81 SER A N 1
ATOM 628 C CA . SER A 1 81 ? -11.517 7.562 31.853 1.00 46.31 81 SER A CA 1
ATOM 629 C C . SER A 1 81 ? -13.032 7.560 32.080 1.00 46.31 81 SER A C 1
ATOM 631 O O . SER A 1 81 ? -13.730 8.471 31.641 1.00 46.31 81 SER A O 1
ATOM 633 N N . GLU A 1 82 ? -13.554 6.567 32.804 1.00 46.53 82 GLU A N 1
ATOM 634 C CA . GLU A 1 82 ? -14.931 6.598 33.331 1.00 46.53 82 GLU A CA 1
ATOM 635 C C . GLU A 1 82 ? -15.145 7.672 34.421 1.00 46.53 82 GLU A C 1
ATOM 637 O O . GLU A 1 82 ? -16.214 7.772 35.019 1.00 46.53 82 GLU A O 1
ATOM 642 N N . THR A 1 83 ? -14.170 8.551 34.661 1.00 45.03 83 THR A N 1
ATOM 643 C CA . THR A 1 83 ? -14.402 9.813 35.362 1.00 45.03 83 THR A CA 1
ATOM 644 C C . THR A 1 83 ? -14.961 10.861 34.393 1.00 45.03 83 THR A C 1
ATOM 646 O O . THR A 1 83 ? -14.240 11.597 33.727 1.00 45.03 83 THR A O 1
ATOM 649 N N . GLU A 1 84 ? -16.293 10.904 34.332 1.00 45.00 84 GLU A N 1
ATOM 650 C CA . GLU A 1 84 ? -17.125 12.014 33.846 1.00 45.00 84 GLU A CA 1
ATOM 651 C C . GLU A 1 84 ? -16.750 12.635 32.485 1.00 45.00 84 GLU A C 1
ATOM 653 O O . GLU A 1 84 ? -16.081 13.666 32.403 1.00 45.00 84 GLU A O 1
ATOM 658 N N . GLY A 1 85 ? -17.307 12.082 31.401 1.00 51.22 85 GLY A N 1
ATOM 659 C CA . GLY A 1 85 ? -17.805 12.851 30.244 1.00 51.22 85 GLY A CA 1
ATOM 660 C C . GLY A 1 85 ? -16.818 13.718 29.445 1.00 51.22 85 GLY A C 1
ATOM 661 O O . GLY A 1 85 ? -17.232 14.419 28.518 1.00 51.22 85 GLY A O 1
ATOM 662 N N . LYS A 1 86 ? -15.520 13.708 29.754 1.00 49.53 86 LYS A N 1
ATOM 663 C CA . LYS A 1 86 ? -14.531 14.572 29.105 1.00 49.53 86 LYS A CA 1
ATOM 664 C C . LYS A 1 86 ? -13.749 13.789 28.061 1.00 49.53 86 LYS A C 1
ATOM 666 O O . LYS A 1 86 ? -12.782 13.097 28.357 1.00 49.53 86 LYS A O 1
ATOM 671 N N . ARG A 1 87 ? -14.150 13.988 26.800 1.00 56.00 87 ARG A N 1
ATOM 672 C CA . ARG A 1 87 ? -13.399 13.615 25.587 1.00 56.00 87 ARG A CA 1
ATOM 673 C C . ARG A 1 87 ? -11.899 13.915 25.795 1.00 56.00 87 ARG A C 1
ATOM 675 O O . ARG A 1 87 ? -11.574 15.046 26.181 1.00 56.00 87 ARG A O 1
ATOM 682 N N . PRO A 1 88 ? -10.977 12.968 25.545 1.00 57.66 88 PRO A N 1
ATOM 683 C CA . PRO A 1 88 ? -9.578 13.153 25.899 1.00 57.66 88 PRO A CA 1
ATOM 684 C C . PRO A 1 88 ? -8.957 14.336 25.181 1.00 57.66 88 PRO A C 1
ATOM 686 O O . PRO A 1 88 ? -9.248 14.626 24.018 1.00 57.66 88 PRO A O 1
ATOM 689 N N . LYS A 1 89 ? -8.017 14.976 25.873 1.00 57.62 89 LYS A N 1
ATOM 690 C CA . LYS A 1 89 ? -7.307 16.164 25.399 1.00 57.62 89 LYS A CA 1
ATOM 691 C C . LYS A 1 89 ? -6.680 15.974 24.013 1.00 57.62 89 LYS A C 1
ATOM 693 O O . LYS A 1 89 ? -6.762 16.880 23.192 1.00 57.62 89 LYS A O 1
ATOM 698 N N . TRP A 1 90 ? -6.113 14.800 23.730 1.00 58.53 90 TRP A N 1
ATOM 699 C CA . TRP A 1 90 ? -5.487 14.508 22.436 1.00 58.53 90 TRP A CA 1
ATOM 700 C C . TRP A 1 90 ? -6.504 14.405 21.287 1.00 58.53 90 TRP A C 1
ATOM 702 O O . TRP A 1 90 ? -6.186 14.821 20.176 1.00 58.53 90 TRP A O 1
ATOM 712 N N . LEU A 1 91 ? -7.721 13.916 21.560 1.00 59.09 91 LEU A N 1
ATOM 713 C CA . LEU A 1 91 ? -8.805 13.796 20.583 1.00 59.09 91 LEU A CA 1
ATOM 714 C C . LEU A 1 91 ? -9.400 15.175 20.258 1.00 59.09 91 LEU A C 1
ATOM 716 O O . LEU A 1 91 ? -9.589 15.504 19.093 1.00 59.09 91 LEU A O 1
ATOM 720 N N . ARG A 1 92 ? -9.571 16.038 21.272 1.00 63.38 92 ARG A N 1
ATOM 721 C CA . ARG A 1 92 ? -9.937 17.458 21.069 1.00 63.38 92 ARG A CA 1
ATOM 722 C C . ARG A 1 92 ? -8.863 18.220 20.281 1.00 63.38 92 ARG A C 1
ATOM 724 O O . ARG A 1 92 ? -9.179 19.119 19.511 1.00 63.38 92 ARG A O 1
ATOM 731 N N . GLN A 1 93 ? -7.596 17.848 20.458 1.00 58.22 93 GLN A N 1
ATOM 732 C CA . GLN A 1 93 ? -6.462 18.422 19.728 1.00 58.22 93 GLN A CA 1
ATOM 733 C C . GLN A 1 93 ? -6.335 17.886 18.288 1.00 58.22 93 GLN A C 1
ATOM 735 O O . GLN A 1 93 ? -5.649 18.501 17.482 1.00 58.22 93 GLN A O 1
ATOM 740 N N . LEU A 1 94 ? -6.980 16.761 17.948 1.00 55.44 94 LEU A N 1
ATOM 741 C CA . LEU A 1 94 ? -7.094 16.297 16.558 1.00 55.44 94 LEU A CA 1
ATOM 742 C C . LEU A 1 94 ? -8.095 17.147 15.763 1.00 55.44 94 LEU A C 1
ATOM 744 O O . LEU A 1 94 ? -7.879 17.415 14.586 1.00 55.44 94 LEU A O 1
ATOM 748 N N . GLU A 1 95 ? -9.186 17.549 16.416 1.00 56.38 95 GLU A N 1
ATOM 749 C CA . GLU A 1 95 ? -10.273 18.344 15.829 1.00 56.38 95 GLU A CA 1
ATOM 750 C C . GLU A 1 95 ? -9.914 19.833 15.749 1.00 56.38 95 GLU A C 1
ATOM 752 O O . GLU A 1 95 ? -10.253 20.513 14.782 1.00 56.38 95 GLU A O 1
ATOM 757 N N . GLY A 1 96 ? -9.189 20.341 16.750 1.00 51.16 96 GLY A N 1
ATOM 758 C CA . GLY A 1 96 ? -8.606 21.679 16.738 1.00 51.16 96 GLY A CA 1
ATOM 759 C C . GLY A 1 96 ? -7.267 21.669 16.012 1.00 51.16 96 GLY A C 1
ATOM 760 O O . GLY A 1 96 ? -6.240 21.424 16.640 1.00 51.16 96 GLY A O 1
ATOM 761 N N . GLY A 1 97 ? -7.280 21.910 14.699 1.00 50.81 97 GLY A N 1
ATOM 762 C CA . GLY A 1 97 ? -6.082 21.963 13.857 1.00 50.81 97 GLY A CA 1
ATOM 763 C C . GLY A 1 97 ? -4.887 22.669 14.519 1.00 50.81 97 GLY A C 1
ATOM 764 O O . GLY A 1 97 ? -5.041 23.717 15.141 1.00 50.81 97 GLY A O 1
ATOM 765 N N . HIS A 1 98 ? -3.712 22.038 14.390 1.00 51.62 98 HIS A N 1
ATOM 766 C CA . HIS A 1 98 ? -2.372 22.467 14.819 1.00 51.62 98 HIS A CA 1
ATOM 767 C C . HIS A 1 98 ? -2.284 23.859 15.479 1.00 51.62 98 HIS A C 1
ATOM 769 O O . HIS A 1 98 ? -2.005 24.857 14.816 1.00 51.62 98 HIS A O 1
ATOM 775 N N . THR A 1 99 ? -2.375 23.928 16.812 1.00 48.38 99 THR A N 1
ATOM 776 C CA . THR A 1 99 ? -1.775 25.056 17.541 1.00 48.38 99 THR A CA 1
ATOM 777 C C . THR A 1 99 ? -0.262 24.850 17.560 1.00 48.38 99 THR A C 1
ATOM 779 O O . THR A 1 99 ? 0.285 24.131 18.399 1.00 48.38 99 THR A O 1
ATOM 782 N N . LEU A 1 100 ? 0.391 25.425 16.555 1.00 46.38 100 LEU A N 1
ATOM 783 C CA . LEU A 1 100 ? 1.830 25.460 16.336 1.00 46.38 100 LEU A CA 1
ATOM 784 C C . LEU A 1 100 ? 2.491 26.255 17.478 1.00 46.38 100 LEU A C 1
ATOM 786 O O . LEU A 1 100 ? 2.433 27.479 17.473 1.00 46.38 100 LEU A O 1
ATOM 790 N N . GLY A 1 101 ? 3.056 25.584 18.492 1.00 46.84 101 GLY A N 1
ATOM 791 C CA . GLY A 1 101 ? 3.842 26.288 19.522 1.00 46.84 101 GLY A CA 1
ATOM 792 C C . GLY A 1 101 ? 3.921 25.703 20.934 1.00 46.84 101 GLY A C 1
ATOM 793 O O . GLY A 1 101 ? 4.318 26.429 21.839 1.00 46.84 101 GLY A O 1
ATOM 794 N N . ARG A 1 102 ? 3.564 24.438 21.182 1.00 54.59 102 ARG A N 1
ATOM 795 C CA . ARG A 1 102 ? 3.771 23.816 22.504 1.00 54.59 102 ARG A CA 1
ATOM 796 C C . ARG A 1 102 ? 4.447 22.461 22.348 1.00 54.59 102 ARG A C 1
ATOM 798 O O . ARG A 1 102 ? 4.144 21.770 21.377 1.00 54.59 102 ARG A O 1
ATOM 805 N N . ASP A 1 103 ? 5.348 22.135 23.276 1.00 56.84 103 ASP A N 1
ATOM 806 C CA . ASP A 1 103 ? 6.153 20.909 23.291 1.00 56.84 103 ASP A CA 1
ATOM 807 C C . ASP A 1 103 ? 5.343 19.696 22.827 1.00 56.84 103 ASP A C 1
ATOM 809 O O . ASP A 1 103 ? 4.257 19.409 23.343 1.00 56.84 103 ASP A O 1
ATOM 813 N N . ILE A 1 104 ? 5.855 19.026 21.795 1.00 57.28 104 ILE A N 1
ATOM 814 C CA . ILE A 1 104 ? 5.201 17.870 21.194 1.00 57.28 104 ILE A CA 1
ATOM 815 C C . ILE A 1 104 ? 5.308 16.725 22.198 1.00 57.28 104 ILE A C 1
ATOM 817 O O . ILE A 1 104 ? 6.376 16.148 22.390 1.00 57.28 104 ILE A O 1
ATOM 821 N N . ASP A 1 105 ? 4.192 16.396 22.844 1.00 67.50 105 ASP A N 1
ATOM 822 C CA . ASP A 1 105 ? 4.064 15.150 23.593 1.00 67.50 105 ASP A CA 1
ATOM 823 C C . ASP A 1 105 ? 4.234 13.982 22.611 1.00 67.50 105 ASP A C 1
ATOM 825 O O . ASP A 1 105 ? 3.337 13.675 21.820 1.00 67.50 105 ASP A O 1
ATOM 829 N N . LYS A 1 106 ? 5.418 13.366 22.646 1.00 67.19 106 LYS A N 1
ATOM 830 C CA . LYS A 1 106 ? 5.827 12.281 21.751 1.00 67.19 106 LYS A CA 1
ATOM 831 C C . LYS A 1 106 ? 4.861 11.095 21.810 1.00 67.19 106 LYS A C 1
ATOM 833 O O . LYS A 1 106 ? 4.540 10.531 20.771 1.00 67.19 106 LYS A O 1
ATOM 838 N N . MET A 1 107 ? 4.326 10.774 22.991 1.00 67.44 107 MET A N 1
ATOM 839 C CA . MET A 1 107 ? 3.360 9.680 23.151 1.00 67.44 107 MET A CA 1
ATOM 840 C C . MET A 1 107 ? 2.009 10.037 22.535 1.00 67.44 107 MET A C 1
ATOM 842 O O . MET A 1 107 ? 1.346 9.187 21.941 1.00 67.44 107 MET A O 1
ATOM 846 N N . ALA A 1 108 ? 1.583 11.297 22.656 1.00 66.62 108 ALA A N 1
ATOM 847 C CA . ALA A 1 108 ? 0.391 11.762 21.962 1.00 66.62 108 ALA A CA 1
ATOM 848 C C . ALA A 1 108 ? 0.589 11.707 20.442 1.00 66.62 108 ALA A C 1
ATOM 850 O O . ALA A 1 108 ? -0.308 11.244 19.747 1.00 66.62 108 ALA A O 1
ATOM 851 N N . ASP A 1 109 ? 1.742 12.132 19.926 1.00 74.12 109 ASP A N 1
ATOM 852 C CA . ASP A 1 109 ? 2.031 12.151 18.489 1.00 74.12 109 ASP A CA 1
ATOM 853 C C . ASP A 1 109 ? 2.120 10.747 17.871 1.00 74.12 109 ASP A C 1
ATOM 855 O O . ASP A 1 109 ? 1.475 10.484 16.855 1.00 74.12 109 ASP A O 1
ATOM 859 N N . GLU A 1 110 ? 2.798 9.807 18.537 1.00 76.25 110 GLU A N 1
ATOM 860 C CA . GLU A 1 110 ? 2.841 8.395 18.134 1.00 76.25 110 GLU A CA 1
ATOM 861 C C . GLU A 1 110 ? 1.429 7.792 18.068 1.00 76.25 110 GLU A C 1
ATOM 863 O O . GLU A 1 110 ? 1.065 7.151 17.082 1.00 76.25 110 GLU A O 1
ATOM 868 N N . ARG A 1 111 ? 0.565 8.086 19.050 1.00 70.19 111 ARG A N 1
ATOM 869 C CA . ARG A 1 111 ? -0.847 7.660 19.023 1.00 70.19 111 ARG A CA 1
ATOM 870 C C . ARG A 1 111 ? -1.625 8.278 17.862 1.00 70.19 111 ARG A C 1
ATOM 872 O O . ARG A 1 111 ? -2.431 7.590 17.235 1.00 70.19 111 ARG A O 1
ATOM 879 N N . ARG A 1 112 ? -1.393 9.557 17.534 1.00 73.94 112 ARG A N 1
ATOM 880 C CA . ARG A 1 112 ? -2.011 10.185 16.349 1.00 73.94 112 ARG A CA 1
ATOM 881 C C . ARG A 1 112 ? -1.546 9.510 15.067 1.00 73.94 112 ARG A C 1
ATOM 883 O O . ARG A 1 112 ? -2.364 9.302 14.174 1.00 73.94 112 ARG A O 1
ATOM 890 N N . ALA A 1 113 ? -0.264 9.170 14.973 1.00 78.50 113 ALA A N 1
ATOM 891 C CA . ALA A 1 113 ? 0.292 8.471 13.825 1.00 78.50 113 ALA A CA 1
ATOM 892 C C . ALA A 1 113 ? -0.352 7.086 13.650 1.00 78.50 113 ALA A C 1
ATOM 894 O O . ALA A 1 113 ? -0.822 6.783 12.554 1.00 78.50 113 ALA A O 1
ATOM 895 N N . LEU A 1 114 ? -0.476 6.300 14.727 1.00 80.19 114 LEU A N 1
ATOM 896 C CA . LEU A 1 114 ? -1.139 4.989 14.705 1.00 80.19 114 LEU A CA 1
ATOM 897 C C . LEU A 1 114 ? -2.620 5.092 14.314 1.00 80.19 114 LEU A C 1
ATOM 899 O O . LEU A 1 114 ? -3.080 4.335 13.463 1.00 80.19 114 LEU A O 1
ATOM 903 N N . SER A 1 115 ? -3.350 6.076 14.853 1.00 80.38 115 SER A N 1
ATOM 904 C CA . SER A 1 115 ? -4.752 6.324 14.483 1.00 80.38 115 SER A CA 1
ATOM 905 C C . SER A 1 115 ? -4.898 6.656 12.996 1.00 80.38 115 SER A C 1
ATOM 907 O O . SER A 1 115 ? -5.706 6.053 12.289 1.00 80.38 115 SER A O 1
ATOM 909 N N . ARG A 1 116 ? -4.065 7.574 12.486 1.00 84.25 116 ARG A N 1
ATOM 910 C CA . ARG A 1 116 ? -4.047 7.951 11.064 1.00 84.25 116 ARG A CA 1
ATOM 911 C C . ARG A 1 116 ? -3.695 6.767 10.174 1.00 84.25 116 ARG A C 1
ATOM 913 O O . ARG A 1 116 ? -4.269 6.639 9.096 1.00 84.25 116 ARG A O 1
ATOM 920 N N . PHE A 1 117 ? -2.784 5.908 10.622 1.00 87.56 117 PHE A N 1
ATOM 921 C CA . PHE A 1 117 ? -2.400 4.706 9.897 1.00 87.56 117 PHE A CA 1
ATOM 922 C C . PHE A 1 117 ? -3.533 3.671 9.860 1.00 87.56 117 PHE A C 1
ATOM 924 O O . PHE A 1 117 ? -3.853 3.172 8.785 1.00 87.56 117 PHE A O 1
ATOM 931 N N . GLY A 1 118 ? -4.212 3.423 10.984 1.00 90.06 118 GLY A N 1
ATOM 932 C CA . GLY A 1 118 ? -5.393 2.553 11.038 1.00 90.06 118 GLY A CA 1
ATOM 933 C C . GLY A 1 118 ? -6.532 3.046 10.137 1.00 90.06 118 GLY A C 1
ATOM 934 O O . GLY A 1 118 ? -7.095 2.267 9.370 1.00 90.06 118 GLY A O 1
ATOM 935 N N . ILE A 1 119 ? -6.821 4.354 10.152 1.00 88.50 119 ILE A N 1
ATOM 936 C CA . ILE A 1 119 ? -7.810 4.976 9.254 1.00 88.50 119 ILE A CA 1
ATOM 937 C C . ILE A 1 119 ? -7.378 4.853 7.789 1.00 88.50 119 ILE A C 1
ATOM 939 O O . ILE A 1 119 ? -8.208 4.569 6.928 1.00 88.50 119 ILE A O 1
ATOM 943 N N . TRP A 1 120 ? -6.094 5.056 7.488 1.00 90.00 120 TRP A N 1
ATOM 944 C CA . TRP A 1 120 ? -5.576 4.908 6.131 1.00 90.00 120 TRP A CA 1
ATOM 945 C C . TRP A 1 120 ? -5.737 3.472 5.623 1.00 90.00 120 TRP A C 1
ATOM 947 O O . TRP A 1 120 ? -6.250 3.283 4.520 1.00 90.00 120 TRP A O 1
ATOM 957 N N . LEU A 1 121 ? -5.378 2.469 6.431 1.00 90.12 121 LEU A N 1
ATOM 958 C CA . LEU A 1 121 ? -5.576 1.057 6.094 1.00 90.12 121 LEU A CA 1
ATOM 959 C C . LEU A 1 121 ? -7.056 0.753 5.834 1.00 90.12 121 LEU A C 1
ATOM 961 O O . LEU A 1 121 ? -7.382 0.158 4.809 1.00 90.12 121 LEU A O 1
ATOM 965 N N . LEU A 1 122 ? -7.957 1.230 6.698 1.00 90.81 122 LEU A N 1
ATOM 966 C CA . LEU A 1 122 ? -9.399 1.079 6.503 1.00 90.81 122 LEU A CA 1
ATOM 967 C C . LEU A 1 122 ? -9.868 1.730 5.195 1.00 90.81 122 LEU A C 1
ATOM 969 O O . LEU A 1 122 ? -10.551 1.098 4.409 1.00 90.81 122 LEU A O 1
ATOM 973 N N . ALA A 1 123 ? -9.498 2.980 4.925 1.00 89.50 123 ALA A N 1
ATOM 974 C CA . ALA A 1 123 ? -10.007 3.707 3.763 1.00 89.50 123 ALA A CA 1
ATOM 975 C C . ALA A 1 123 ? -9.428 3.218 2.424 1.00 89.50 123 ALA A C 1
ATOM 977 O O . ALA A 1 123 ? -10.084 3.351 1.393 1.00 89.50 123 ALA A O 1
ATOM 978 N N . THR A 1 124 ? -8.196 2.703 2.422 1.00 87.12 124 THR A N 1
ATOM 979 C CA . THR A 1 124 ? -7.463 2.400 1.180 1.00 87.12 124 THR A CA 1
ATOM 980 C C . THR A 1 124 ? -7.320 0.915 0.896 1.00 87.12 124 THR A C 1
ATOM 982 O O . THR A 1 124 ? -7.420 0.518 -0.259 1.00 87.12 124 THR A O 1
ATOM 985 N N . ILE A 1 125 ? -7.097 0.102 1.927 1.00 90.75 125 ILE A N 1
ATOM 986 C CA . ILE A 1 125 ? -6.823 -1.329 1.793 1.00 90.75 125 ILE A CA 1
ATOM 987 C C . ILE A 1 125 ? -8.071 -2.153 2.111 1.00 90.75 125 ILE A C 1
ATOM 989 O O . ILE A 1 125 ? -8.309 -3.167 1.464 1.00 90.75 125 ILE A O 1
ATOM 993 N N . CYS A 1 126 ? -8.887 -1.727 3.073 1.00 91.50 126 CYS A N 1
ATOM 994 C CA . CYS A 1 126 ? -10.061 -2.468 3.533 1.00 91.50 126 CYS A CA 1
ATOM 995 C C . CYS A 1 126 ? -11.328 -1.587 3.550 1.00 91.50 126 CYS A C 1
ATOM 997 O O . CYS A 1 126 ? -11.964 -1.459 4.601 1.00 91.50 126 CYS A O 1
ATOM 999 N N . PRO A 1 127 ? -11.692 -0.932 2.424 1.00 89.44 127 PRO A N 1
ATOM 1000 C CA . PRO A 1 127 ? -12.776 0.048 2.402 1.00 89.44 127 PRO A CA 1
ATOM 1001 C C . PRO A 1 127 ? -14.099 -0.588 2.850 1.00 89.44 127 PRO A C 1
ATOM 1003 O O . PRO A 1 127 ? -14.353 -1.737 2.495 1.00 89.44 127 PRO A O 1
ATOM 1006 N N . PRO A 1 128 ? -14.966 0.119 3.594 1.00 84.38 128 PRO A N 1
ATOM 1007 C CA . PRO A 1 128 ? -16.238 -0.443 4.038 1.00 84.38 128 PRO A CA 1
ATOM 1008 C C . PRO A 1 128 ? -17.087 -0.911 2.850 1.00 84.38 128 PRO A C 1
ATOM 1010 O O . PRO A 1 128 ? -17.405 -0.114 1.965 1.00 84.38 128 PRO A O 1
ATOM 1013 N N . ILE A 1 129 ? -17.478 -2.185 2.849 1.00 83.25 129 ILE A N 1
ATOM 1014 C CA . ILE A 1 129 ? -18.393 -2.771 1.860 1.00 83.25 129 ILE A CA 1
ATOM 1015 C C . ILE A 1 129 ? -19.737 -3.120 2.520 1.00 83.25 129 ILE A C 1
ATOM 1017 O O . ILE A 1 129 ? -19.772 -3.385 3.726 1.00 83.25 129 ILE A O 1
ATOM 1021 N N . PRO A 1 130 ? -20.862 -3.114 1.780 1.00 78.19 130 PRO A N 1
ATOM 1022 C CA . PRO A 1 130 ? -22.176 -3.467 2.322 1.00 78.19 130 PRO A CA 1
ATOM 1023 C C . PRO A 1 130 ? -22.226 -4.834 3.017 1.00 78.19 130 PRO A C 1
ATOM 1025 O O . PRO A 1 130 ? -22.966 -4.998 3.984 1.00 78.19 130 PRO A O 1
ATOM 1028 N N . GLU A 1 131 ? -21.431 -5.788 2.544 1.00 73.00 131 GLU A N 1
ATOM 1029 C CA . GLU A 1 131 ? -21.331 -7.160 3.042 1.00 73.00 131 GLU A CA 1
ATOM 1030 C C . GLU A 1 131 ? -20.513 -7.258 4.337 1.00 73.00 131 GLU A C 1
ATOM 1032 O O . GLU A 1 131 ? -20.709 -8.182 5.117 1.00 73.00 131 GLU A O 1
ATOM 1037 N N . ALA A 1 132 ? -19.653 -6.272 4.611 1.00 64.12 132 ALA A N 1
ATOM 1038 C CA . ALA A 1 132 ? -18.888 -6.150 5.853 1.00 64.12 132 ALA A CA 1
ATOM 1039 C C . ALA A 1 132 ? -19.707 -5.506 6.984 1.00 64.12 132 ALA A C 1
ATOM 1041 O O . ALA A 1 132 ? -19.161 -5.137 8.028 1.00 64.12 132 ALA A O 1
ATOM 1042 N N . ARG A 1 133 ? -21.027 -5.345 6.796 1.00 55.31 133 ARG A N 1
ATOM 1043 C CA . ARG A 1 133 ? -21.927 -5.000 7.897 1.00 55.31 133 ARG A CA 1
ATOM 1044 C C . ARG A 1 133 ? -21.779 -6.065 8.982 1.00 55.31 133 ARG A C 1
ATOM 1046 O O . ARG A 1 133 ? -21.833 -7.250 8.655 1.00 55.31 133 ARG A O 1
ATOM 1053 N N . PRO A 1 134 ? -21.633 -5.673 10.259 1.00 52.47 134 PRO A N 1
ATOM 1054 C CA . PRO A 1 134 ? -21.665 -6.640 11.338 1.00 52.47 134 PRO A CA 1
ATOM 1055 C C . PRO A 1 134 ? -22.971 -7.421 11.217 1.00 52.47 134 PRO A C 1
ATOM 1057 O O . PRO A 1 134 ? -24.062 -6.845 11.270 1.00 52.47 134 PRO A O 1
ATOM 1060 N N . VAL A 1 135 ? -22.856 -8.730 10.994 1.00 48.75 135 VAL A N 1
ATOM 1061 C CA . VAL A 1 135 ? -23.989 -9.631 11.149 1.00 48.75 135 VAL A CA 1
ATOM 1062 C C . VAL A 1 135 ? -24.418 -9.441 12.596 1.00 48.75 135 VAL A C 1
ATOM 1064 O O . VAL A 1 135 ? -23.610 -9.629 13.505 1.00 48.75 135 VAL A O 1
ATOM 1067 N N . LEU A 1 136 ? -25.651 -8.988 12.817 1.00 45.12 136 LEU A N 1
ATOM 1068 C CA . LEU A 1 136 ? -26.265 -8.934 14.142 1.00 45.12 136 LEU A CA 1
ATOM 1069 C C . LEU A 1 136 ? -26.493 -10.376 14.620 1.00 45.12 136 LEU A C 1
ATOM 1071 O O . LEU A 1 136 ? -27.620 -10.850 14.701 1.00 45.12 136 LEU A O 1
ATOM 1075 N N . SER A 1 137 ? -25.418 -11.120 14.857 1.00 44.03 137 SER A N 1
ATOM 1076 C CA . SER A 1 137 ? -25.464 -12.415 15.504 1.00 44.03 137 SER A CA 1
ATOM 1077 C C . SER A 1 137 ? -25.380 -12.172 17.007 1.00 44.03 137 SER A C 1
ATOM 1079 O O . SER A 1 137 ? -24.290 -12.013 17.552 1.00 44.03 137 SER A O 1
ATOM 1081 N N . PHE A 1 138 ? -26.571 -12.173 17.613 1.00 40.66 138 PHE A N 1
ATOM 1082 C CA . PHE A 1 138 ? -26.879 -12.328 19.038 1.00 40.66 138 PHE A CA 1
ATOM 1083 C C . PHE A 1 138 ? -26.668 -11.094 19.936 1.00 40.66 138 PHE A C 1
ATOM 1085 O O . PHE A 1 138 ? -25.632 -10.925 20.576 1.00 40.66 138 PHE A O 1
ATOM 1092 N N . ILE A 1 139 ? -27.724 -10.268 19.998 1.00 39.19 139 ILE A N 1
ATOM 1093 C CA . ILE A 1 139 ? -28.252 -9.777 21.287 1.00 39.19 139 ILE A CA 1
ATOM 1094 C C . ILE A 1 139 ? -28.912 -10.968 21.985 1.00 39.19 139 ILE A C 1
ATOM 1096 O O . ILE A 1 139 ? -29.576 -11.746 21.257 1.00 39.19 139 ILE A O 1
#

Sequence (139 aa):
GCESSKRLAIGICFSEDCIRSHQYVPLRLCQECLDALHSVNCKEHINHRSMKCAWGTELERDIVEAIVKLLKETSANLEGSETEGKRPKWLRQLEGGHTLGRDIDKMADERRALSRFGIWLLATICPPIPEARPVLSFI

Secondary structure (DSSP, 8-state):
----S-----EEE--HHHHGGGTTPPEEE-HHHHHHHHHS------EEE--S--TTSTTHHHHHHHHHHHHHHHHHHHHTT-STT---HHHHHHHS---TTS---HHHHHHHHHHHHHHHHHHHTS---GGGSPP----

Organism: Brugia malayi (NCBI:txid6279)

pLDDT: mean 75.62, std 16.52, range [39.19, 92.81]

Foldseek 3Di:
DDPDPFFQFFKWFQDCVVCVVVVSDIDRGDPVRVCVVPVVDVDDTPMDGPAFALPPDPCVVVLVVLLVVLQCVLCVVVVVCPPDDDDDPLVVPVVVPDPDDDDDPPVSVVNVVSNVVSVCSQVGHYDDDPVPPPDPPDD

Radius of gyration: 21.33 Å; chains: 1; bounding box: 51×41×59 Å